Protein AF-A0A382QG41-F1 (afdb_monomer_lite)

pLDDT: mean 84.9, std 15.26, range [49.38, 97.5]

Foldseek 3Di:
DDDDDDDDDDPDDDDDDDPPWFADDDPPDDDDPPDDGTGD

Secondary structure (DSSP, 8-state):
---------------PPP---EESS-TT----TT--SEE-

Organism: NCBI:txid408172

Sequence (40 aa):
MAHKKAGGSTRNGRDSQSKRLGVKKYGGEIVKAGNI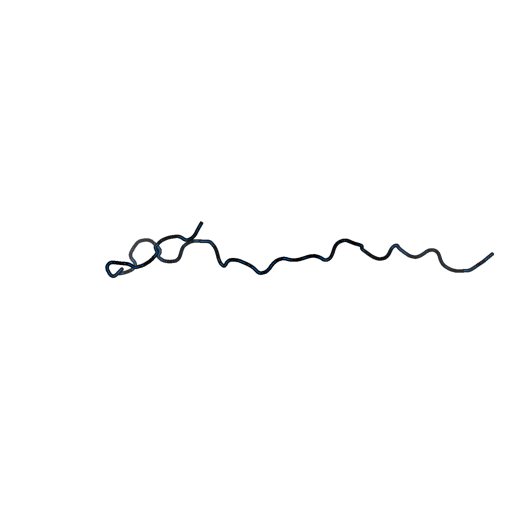IIRQ

Radius of gyration: 23.29 Å; chains: 1; bounding box: 35×33×61 Å

Structure (mmCIF, N/CA/C/O backbone):
data_AF-A0A382QG41-F1
#
_entry.id   AF-A0A382QG41-F1
#
loop_
_atom_site.group_PDB
_atom_site.id
_atom_site.type_symbol
_atom_site.label_atom_id
_atom_site.label_alt_id
_atom_site.label_comp_id
_atom_site.label_asym_id
_atom_site.label_entity_id
_atom_site.label_seq_id
_atom_site.pdbx_PDB_ins_code
_atom_site.Cartn_x
_atom_site.Cartn_y
_atom_site.Cartn_z
_atom_site.occupancy
_atom_site.B_iso_or_equiv
_atom_site.auth_seq_id
_atom_site.auth_comp_id
_atom_site.auth_asym_id
_atom_site.auth_atom_id
_atom_site.pdbx_PDB_model_num
ATOM 1 N N . MET A 1 1 ? 28.778 -22.518 -48.728 1.00 49.38 1 MET A N 1
ATOM 2 C CA . MET A 1 1 ? 27.891 -22.771 -47.574 1.00 49.38 1 MET A CA 1
ATOM 3 C C . MET A 1 1 ? 28.522 -22.146 -46.341 1.00 49.38 1 MET A C 1
ATOM 5 O O . MET A 1 1 ? 29.574 -22.603 -45.922 1.00 49.38 1 MET A O 1
ATOM 9 N N . ALA A 1 2 ? 27.942 -21.054 -45.837 1.00 54.41 2 ALA A N 1
ATOM 10 C CA . ALA A 1 2 ? 28.415 -20.360 -44.641 1.00 54.41 2 ALA A CA 1
ATOM 11 C C . ALA A 1 2 ? 27.762 -20.981 -43.399 1.00 54.41 2 ALA A C 1
ATOM 13 O O . ALA A 1 2 ? 26.551 -21.200 -43.359 1.00 54.41 2 ALA A O 1
ATOM 14 N N . HIS A 1 3 ? 28.593 -21.330 -42.423 1.00 57.31 3 HIS A N 1
ATOM 15 C CA . HIS A 1 3 ? 28.203 -22.043 -41.218 1.00 57.31 3 HIS A CA 1
ATOM 16 C C . HIS A 1 3 ? 27.307 -21.210 -40.283 1.00 57.31 3 HIS A C 1
ATOM 18 O O . HIS A 1 3 ? 27.508 -20.013 -40.106 1.00 57.31 3 HIS A O 1
ATOM 24 N N . LYS A 1 4 ? 26.414 -21.942 -39.597 1.00 61.12 4 L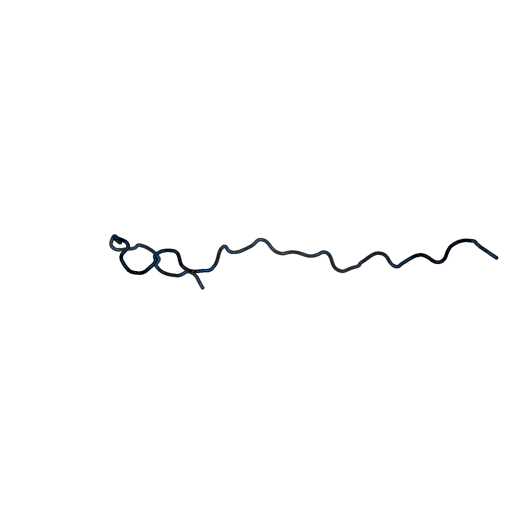YS A N 1
ATOM 25 C CA . LYS A 1 4 ? 25.627 -21.592 -38.397 1.00 61.12 4 LYS A CA 1
ATOM 26 C C . LYS A 1 4 ? 24.369 -20.720 -38.599 1.00 61.12 4 LYS A C 1
ATOM 28 O O . LYS A 1 4 ? 24.393 -19.498 -38.548 1.00 61.12 4 LYS A O 1
ATOM 33 N N . LYS A 1 5 ? 23.217 -21.400 -38.683 1.00 66.62 5 LYS A N 1
ATOM 34 C CA . LYS A 1 5 ? 21.911 -20.883 -38.233 1.00 66.62 5 LYS A CA 1
ATOM 35 C C . LYS A 1 5 ? 21.892 -20.873 -36.697 1.00 66.62 5 LYS A C 1
ATOM 37 O O . LYS A 1 5 ? 21.876 -21.941 -36.098 1.00 66.62 5 LYS A O 1
ATOM 42 N N . ALA A 1 6 ? 21.881 -19.695 -36.081 1.00 57.59 6 ALA A N 1
ATOM 43 C CA . ALA A 1 6 ? 21.404 -19.447 -34.712 1.00 57.59 6 ALA A CA 1
ATOM 44 C C . ALA A 1 6 ? 21.261 -17.922 -34.582 1.00 57.59 6 ALA A C 1
ATOM 46 O O . ALA A 1 6 ? 22.253 -17.209 -34.632 1.00 57.59 6 ALA A O 1
ATOM 47 N N . GLY A 1 7 ? 20.066 -17.349 -34.690 1.00 63.28 7 GLY A N 1
ATOM 48 C CA . GLY A 1 7 ? 19.072 -17.297 -33.618 1.00 63.28 7 GLY A CA 1
ATOM 49 C C . GLY A 1 7 ? 18.897 -15.811 -33.293 1.00 63.28 7 GLY A C 1
ATOM 50 O O . GLY A 1 7 ? 19.823 -15.186 -32.791 1.00 63.28 7 GLY A O 1
ATOM 51 N N . GLY A 1 8 ? 17.783 -15.218 -33.730 1.00 66.62 8 GLY A N 1
ATOM 52 C CA . GLY A 1 8 ? 17.591 -13.765 -33.774 1.00 66.62 8 GLY A CA 1
ATOM 53 C C . GLY A 1 8 ? 17.863 -13.063 -32.440 1.00 66.62 8 GLY A C 1
ATOM 54 O O . GLY A 1 8 ? 17.429 -13.525 -31.390 1.00 66.62 8 GLY A O 1
ATOM 55 N N . SER A 1 9 ? 18.557 -11.923 -32.503 1.00 69.44 9 SER A N 1
ATOM 56 C CA . SER A 1 9 ? 18.676 -10.992 -31.378 1.00 69.44 9 SER A CA 1
ATOM 57 C C . SER A 1 9 ? 17.273 -10.579 -30.923 1.00 69.44 9 SER A C 1
ATOM 59 O O . SER A 1 9 ? 16.456 -10.106 -31.722 1.00 69.44 9 SER A O 1
ATOM 61 N N . THR A 1 10 ? 16.961 -10.816 -29.650 1.00 69.62 10 THR A N 1
ATOM 62 C CA . THR A 1 10 ? 15.670 -10.468 -29.064 1.00 69.62 10 THR A CA 1
ATOM 63 C C . THR A 1 10 ? 15.532 -8.948 -29.015 1.00 69.62 10 THR A C 1
ATOM 65 O O . THR A 1 10 ? 16.225 -8.252 -28.281 1.00 69.62 10 THR A O 1
ATOM 68 N N . ARG A 1 11 ? 14.594 -8.408 -29.800 1.00 69.50 11 ARG A N 1
ATOM 69 C CA . ARG A 1 11 ? 14.306 -6.964 -29.883 1.00 69.50 11 ARG A CA 1
ATOM 70 C C . ARG A 1 11 ? 13.299 -6.484 -28.821 1.00 69.50 11 ARG A C 1
ATOM 72 O O . ARG A 1 11 ? 12.729 -5.408 -28.957 1.00 69.50 11 ARG A O 1
ATOM 79 N N . ASN A 1 12 ? 13.071 -7.278 -27.772 1.00 72.25 12 ASN A N 1
ATOM 80 C CA . ASN A 1 12 ? 12.052 -7.041 -26.746 1.00 72.25 12 ASN A CA 1
ATOM 81 C C . ASN A 1 12 ? 12.662 -7.213 -25.344 1.00 72.25 12 ASN A C 1
ATOM 83 O O . ASN A 1 12 ? 12.554 -8.275 -24.743 1.00 72.25 12 ASN A O 1
ATOM 87 N N . GLY A 1 13 ? 13.324 -6.164 -24.848 1.00 76.00 13 GLY A N 1
ATOM 88 C CA . GLY A 1 13 ? 13.929 -6.105 -23.507 1.00 76.00 13 GLY A CA 1
ATOM 89 C C . GLY A 1 13 ? 13.658 -4.782 -22.784 1.00 76.00 13 GLY A C 1
ATOM 90 O O . GLY A 1 13 ? 14.458 -4.353 -21.960 1.00 76.00 13 GLY A O 1
ATOM 91 N N . ARG A 1 14 ? 12.574 -4.083 -23.147 1.00 85.25 14 ARG A N 1
ATOM 92 C CA . ARG A 1 14 ? 12.189 -2.828 -22.493 1.00 85.25 14 ARG A CA 1
ATOM 93 C C . ARG A 1 14 ? 11.368 -3.152 -21.256 1.00 85.25 14 ARG A C 1
ATOM 95 O O . ARG A 1 14 ? 10.254 -3.646 -21.395 1.00 85.25 14 ARG A O 1
ATOM 102 N N . ASP A 1 15 ? 11.910 -2.830 -20.091 1.00 88.69 15 ASP A N 1
ATOM 103 C CA . ASP A 1 15 ? 11.155 -2.798 -18.845 1.00 88.69 15 ASP A CA 1
ATOM 104 C C . ASP A 1 15 ? 11.031 -1.355 -18.349 1.00 88.69 15 ASP A C 1
ATOM 106 O O . ASP A 1 15 ? 11.896 -0.508 -18.592 1.00 88.69 15 ASP A O 1
ATOM 110 N N . SER A 1 16 ? 9.923 -1.067 -17.681 1.00 89.19 16 SER A N 1
ATOM 111 C CA . SER A 1 16 ? 9.669 0.225 -17.054 1.00 89.19 16 SER A CA 1
ATOM 112 C C . SER A 1 16 ? 9.886 0.119 -15.551 1.00 89.19 16 SER A C 1
ATOM 114 O O . SER A 1 16 ? 9.680 -0.932 -14.953 1.00 89.19 16 SER A O 1
ATOM 116 N N . GLN A 1 17 ? 10.269 1.220 -14.910 1.00 93.94 17 GLN A N 1
ATOM 117 C CA . GLN A 1 17 ? 10.419 1.224 -13.458 1.00 93.94 17 GLN A CA 1
ATOM 118 C C . GLN A 1 17 ? 9.081 0.915 -12.774 1.00 93.94 17 GLN A C 1
ATOM 120 O O . GLN A 1 17 ? 8.063 1.562 -13.038 1.00 93.94 17 GLN A O 1
ATOM 125 N N . SER A 1 18 ? 9.091 -0.060 -11.862 1.00 90.50 18 SER A N 1
ATOM 126 C CA . SER A 1 18 ? 7.901 -0.429 -11.096 1.00 90.50 18 SER A CA 1
ATOM 127 C C . SER A 1 18 ? 7.424 0.732 -10.223 1.00 90.50 18 SER A C 1
ATOM 129 O O . SER A 1 18 ? 8.188 1.344 -9.474 1.00 90.50 18 SER A O 1
ATOM 131 N N . LYS A 1 19 ? 6.115 0.996 -10.262 1.00 94.31 19 LYS A N 1
ATOM 132 C CA . LYS A 1 19 ? 5.458 2.062 -9.486 1.00 94.31 19 LYS A CA 1
ATOM 133 C C . LYS A 1 19 ? 5.119 1.650 -8.049 1.00 94.31 19 LYS A C 1
ATOM 135 O O . LYS A 1 19 ? 4.529 2.439 -7.312 1.00 94.31 19 LYS A O 1
ATOM 140 N N . ARG A 1 20 ? 5.481 0.422 -7.641 1.00 95.06 20 ARG A N 1
ATOM 141 C CA . ARG A 1 20 ? 5.216 -0.135 -6.299 1.00 95.06 20 ARG A CA 1
ATOM 142 C C . ARG A 1 20 ? 3.740 -0.000 -5.894 1.00 95.06 20 ARG A C 1
ATOM 144 O O . ARG A 1 20 ? 3.432 0.401 -4.768 1.00 95.06 20 ARG A O 1
ATOM 151 N N . LEU A 1 21 ? 2.836 -0.311 -6.820 1.00 96.81 21 LEU A N 1
ATOM 152 C CA . LEU A 1 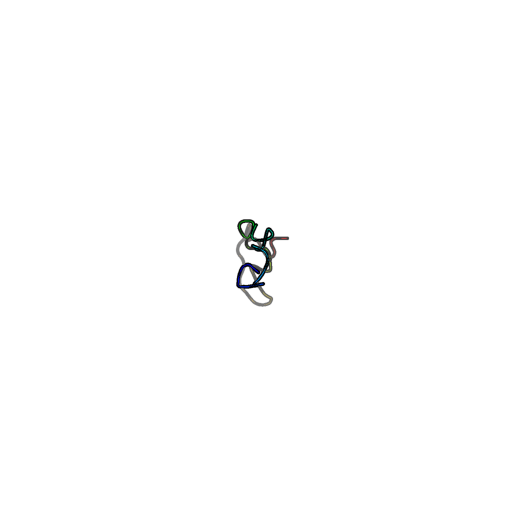21 ? 1.395 -0.370 -6.571 1.00 96.81 21 LEU A CA 1
ATOM 153 C C . LEU A 1 21 ? 1.065 -1.500 -5.576 1.00 96.81 21 LEU A C 1
ATOM 155 O O . LEU A 1 21 ? 1.919 -2.324 -5.248 1.00 96.81 21 LEU A O 1
ATOM 159 N N . GLY A 1 22 ? -0.151 -1.504 -5.049 1.00 97.12 22 GLY A N 1
ATOM 160 C CA . GLY A 1 22 ? -0.670 -2.510 -4.131 1.00 97.12 22 GLY A CA 1
ATOM 161 C C . GLY A 1 22 ? -1.024 -1.976 -2.746 1.00 97.12 22 GLY A C 1
ATOM 162 O O . GLY A 1 22 ? -0.934 -0.777 -2.452 1.00 97.12 22 GLY A O 1
ATOM 163 N N . VAL A 1 23 ? -1.430 -2.913 -1.892 1.00 97.50 23 VAL A N 1
ATOM 164 C CA . VAL A 1 23 ? -1.860 -2.670 -0.513 1.00 97.50 23 VAL A CA 1
ATOM 165 C C . VAL A 1 23 ? -0.676 -2.213 0.340 1.00 97.50 23 VAL A C 1
ATOM 167 O O . VAL A 1 23 ? 0.438 -2.723 0.220 1.00 97.50 23 VAL A O 1
ATOM 170 N N . LYS A 1 24 ? -0.913 -1.198 1.169 1.00 97.06 24 LYS A N 1
ATOM 171 C CA . LYS A 1 24 ? 0.061 -0.590 2.087 1.00 97.06 24 LYS A CA 1
ATOM 172 C C . LYS A 1 24 ? -0.295 -0.821 3.551 1.00 97.06 24 LYS A C 1
ATOM 174 O O . LYS A 1 24 ? 0.609 -0.794 4.382 1.00 97.06 24 LYS A O 1
ATOM 179 N N . LYS A 1 25 ? -1.577 -1.050 3.848 1.00 97.00 25 LYS A N 1
ATOM 180 C CA . LYS A 1 25 ? -2.093 -1.406 5.171 1.00 97.00 25 LYS A CA 1
ATOM 181 C C . LYS A 1 25 ? -3.176 -2.468 5.045 1.00 97.00 25 LYS A C 1
ATOM 183 O O . LYS A 1 25 ? -4.126 -2.270 4.290 1.00 97.00 25 LYS A O 1
ATOM 188 N N . TYR A 1 26 ? -3.014 -3.577 5.761 1.00 96.06 26 TYR A N 1
ATOM 189 C CA . TYR A 1 26 ? -3.977 -4.676 5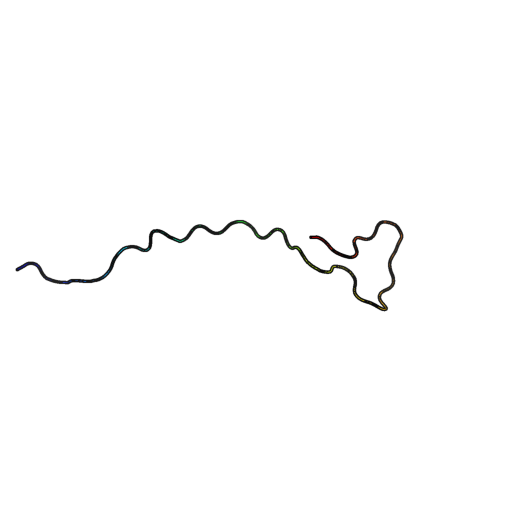.793 1.00 96.06 26 TYR A CA 1
ATOM 190 C C . TYR A 1 26 ? -4.957 -4.540 6.970 1.00 96.06 26 TYR A C 1
ATOM 192 O O . TYR A 1 26 ? -4.799 -3.687 7.846 1.00 96.06 26 TYR A O 1
ATOM 200 N N . GLY A 1 27 ? -6.007 -5.366 6.976 1.00 96.94 27 GLY A N 1
ATOM 201 C CA . GLY A 1 27 ? -7.008 -5.370 8.045 1.00 96.94 27 GLY A CA 1
ATOM 202 C C . GLY A 1 27 ? -6.389 -5.693 9.408 1.00 96.94 27 GLY A C 1
ATOM 203 O O . GLY A 1 27 ? -5.583 -6.610 9.523 1.00 96.94 27 GLY A O 1
ATOM 204 N N . GLY A 1 28 ? -6.768 -4.932 10.437 1.00 95.75 28 GLY A N 1
ATOM 205 C CA . GLY A 1 28 ? -6.243 -5.084 11.799 1.00 95.75 28 GLY A CA 1
ATOM 206 C C . GLY A 1 28 ? -4.962 -4.295 12.088 1.00 95.75 28 GLY A C 1
ATOM 207 O O . GLY A 1 28 ? -4.535 -4.238 13.238 1.00 95.75 28 GLY A O 1
ATOM 208 N N . GLU A 1 29 ? -4.362 -3.638 11.091 1.00 96.75 29 GLU A N 1
ATOM 209 C CA . GLU A 1 29 ? -3.247 -2.726 11.335 1.00 96.75 29 GLU A CA 1
ATOM 210 C C . GLU A 1 29 ? -3.720 -1.372 11.876 1.00 96.75 29 GLU A C 1
ATOM 212 O O . GLU A 1 29 ? -4.683 -0.777 11.389 1.00 96.75 29 GLU A O 1
ATOM 217 N N . ILE A 1 30 ? -2.980 -0.832 12.845 1.00 96.06 30 ILE A N 1
ATOM 218 C CA . ILE A 1 30 ? -3.210 0.523 13.349 1.00 96.06 30 ILE A CA 1
ATOM 219 C C . ILE A 1 30 ? -2.788 1.529 12.271 1.00 96.06 30 ILE A C 1
ATOM 221 O O . ILE A 1 30 ? -1.654 1.506 11.776 1.00 96.06 30 ILE A O 1
ATOM 225 N N . VAL A 1 31 ? -3.689 2.451 11.930 1.00 96.19 31 VAL A N 1
ATOM 226 C CA . VAL A 1 31 ? -3.437 3.524 10.964 1.00 96.19 31 VAL A CA 1
ATOM 227 C C . VAL A 1 31 ? -3.592 4.890 11.613 1.00 96.19 31 VAL A C 1
ATOM 229 O O . VAL A 1 31 ? -4.485 5.119 12.424 1.00 96.19 31 VAL A O 1
ATOM 232 N N . LYS A 1 32 ? -2.696 5.809 11.250 1.00 97.38 32 LYS A N 1
ATOM 233 C CA . LYS A 1 32 ? -2.832 7.229 11.578 1.00 97.38 32 LYS A CA 1
ATOM 234 C C . LYS A 1 32 ? -3.614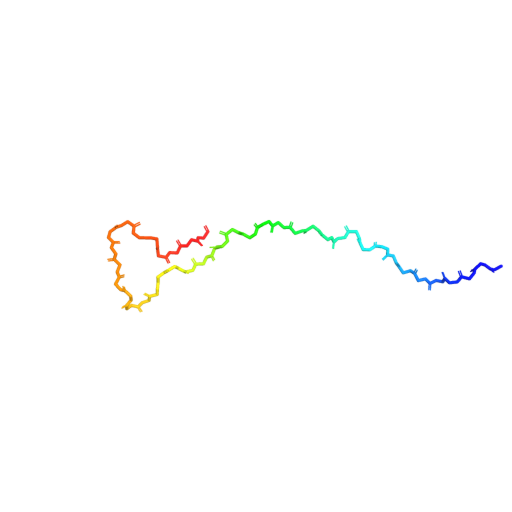 7.924 10.467 1.00 97.38 32 LYS A C 1
ATOM 236 O O . LYS A 1 32 ? -3.610 7.463 9.322 1.00 97.38 32 LYS A O 1
ATOM 241 N N . ALA A 1 33 ? -4.250 9.046 10.795 1.00 96.25 33 ALA A N 1
ATOM 242 C CA . ALA A 1 33 ? -4.872 9.902 9.791 1.00 96.25 33 ALA A CA 1
ATOM 243 C C . ALA A 1 33 ? -3.832 10.315 8.731 1.00 96.25 33 ALA A C 1
ATOM 245 O O . ALA A 1 33 ? -2.709 10.687 9.072 1.00 96.25 33 ALA A O 1
ATOM 246 N N . GLY A 1 34 ? -4.197 10.206 7.452 1.00 95.81 34 GLY A N 1
ATOM 247 C CA . GLY A 1 34 ? -3.307 10.495 6.320 1.00 95.81 34 GLY A CA 1
ATOM 248 C C . GLY A 1 34 ? -2.471 9.312 5.812 1.00 95.81 34 GLY A C 1
ATOM 249 O O . GLY A 1 34 ? -1.794 9.448 4.794 1.00 95.81 34 GLY A O 1
ATOM 250 N N . ASN A 1 35 ? -2.529 8.138 6.452 1.00 97.12 35 ASN A N 1
ATOM 251 C CA . ASN A 1 35 ? -1.886 6.941 5.909 1.00 97.12 35 ASN A CA 1
ATOM 252 C C . ASN A 1 35 ? -2.573 6.464 4.619 1.00 97.12 35 ASN A C 1
ATOM 254 O O . ASN A 1 35 ? -3.798 6.434 4.514 1.00 97.12 35 ASN A O 1
ATOM 258 N N . ILE A 1 36 ? -1.770 6.006 3.658 1.00 95.50 36 ILE A N 1
ATOM 259 C CA . ILE A 1 36 ? -2.263 5.357 2.438 1.00 95.50 36 ILE A CA 1
AT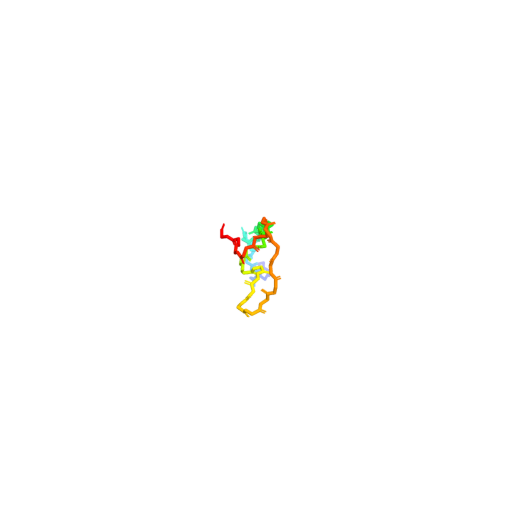OM 260 C C . ILE A 1 36 ? -2.581 3.894 2.755 1.00 95.50 36 ILE A C 1
ATOM 262 O O . ILE A 1 36 ? -1.732 3.191 3.300 1.00 95.50 36 ILE A O 1
ATOM 266 N N . ILE A 1 37 ? -3.774 3.429 2.372 1.00 96.12 37 ILE A N 1
ATOM 267 C CA . ILE A 1 37 ? -4.191 2.026 2.541 1.00 96.12 37 ILE A CA 1
ATOM 268 C C . ILE A 1 37 ? -3.870 1.198 1.292 1.00 96.12 37 ILE A C 1
ATOM 270 O O . ILE A 1 37 ? -3.338 0.097 1.407 1.00 96.12 37 ILE A O 1
ATOM 274 N N . ILE A 1 38 ? -4.108 1.739 0.093 1.00 96.94 38 ILE A N 1
ATOM 275 C CA . ILE A 1 38 ? -3.812 1.103 -1.201 1.00 96.94 38 ILE A CA 1
ATOM 276 C C . ILE A 1 38 ? -3.276 2.163 -2.165 1.00 96.94 38 ILE A C 1
ATOM 278 O O . ILE A 1 38 ? -3.725 3.308 -2.153 1.00 96.94 38 ILE A O 1
ATOM 282 N N . ARG A 1 39 ? -2.312 1.778 -3.007 1.00 96.44 39 ARG A N 1
ATOM 283 C CA . ARG A 1 39 ? -1.851 2.567 -4.155 1.00 96.44 39 ARG A CA 1
ATOM 284 C C . ARG A 1 39 ? -2.165 1.795 -5.433 1.00 96.44 39 ARG A C 1
ATOM 286 O O . ARG A 1 39 ? -1.546 0.762 -5.659 1.00 96.44 39 ARG A O 1
ATOM 293 N N . GLN A 1 40 ? -3.102 2.284 -6.231 1.00 91.31 40 GLN A N 1
ATOM 294 C CA . GLN A 1 40 ? -3.500 1.702 -7.517 1.00 91.31 40 GLN A CA 1
ATOM 295 C C . GLN A 1 40 ? -3.064 2.589 -8.680 1.00 91.31 40 GLN A C 1
ATOM 297 O O . GLN A 1 40 ? -2.882 3.805 -8.439 1.00 91.31 40 GLN A O 1
#

InterPro domains:
  IPR001684 Large ribosomal subunit protein bL27 [PF01016] (2-40)
  IPR001684 Large ribosomal subunit protein bL27 [PR00063] (4-28)
  IPR001684 Large ribosomal subunit protein bL27 [PR00063] (29-40)
  IPR001684 Large ribosomal subunit protein bL27 [PTHR15893] (1-40)